Protein AF-A0A2A4NLR0-F1 (afdb_monomer_lite)

Secondary structure (DSSP, 8-state):
----S--S--HHHHHHHHHHHHHHHHHHHHHHHHHTT-SSGGG--TTT-EEEPTTS-EEEGGGGGGGGGSS-------

Foldseek 3Di:
DDDDDPPPCPPVVVVVVVVVVVVVVLVVLCVVQVVLVHRHSVVDDLQSDWDQDPVRDTHRSVCPVPPPPDDDDPPPDD

Structure (mmCIF, N/CA/C/O backbone):
data_AF-A0A2A4NLR0-F1
#
_entry.id   AF-A0A2A4NLR0-F1
#
loop_
_atom_site.group_PDB
_atom_site.id
_atom_site.type_symbol
_atom_site.label_atom_id
_atom_site.label_alt_id
_atom_site.label_comp_id
_atom_site.label_asym_id
_atom_site.label_entity_id
_atom_site.label_seq_id
_atom_site.pdbx_PDB_ins_code
_atom_site.Cartn_x
_atom_site.Cartn_y
_atom_site.Cartn_z
_atom_site.occupancy
_atom_site.B_iso_or_equiv
_atom_site.auth_seq_id
_atom_site.auth_comp_id
_atom_site.auth_asym_id
_atom_site.auth_atom_id
_atom_site.pdbx_PDB_model_num
ATOM 1 N N . MET A 1 1 ? 34.559 -24.044 -18.961 1.00 38.50 1 MET A N 1
ATOM 2 C CA . MET A 1 1 ? 33.639 -23.101 -19.627 1.00 38.50 1 MET A CA 1
ATOM 3 C C . MET A 1 1 ? 32.620 -22.630 -18.592 1.00 38.50 1 MET A C 1
ATOM 5 O O . MET A 1 1 ? 31.565 -23.224 -18.451 1.00 38.50 1 MET A O 1
ATOM 9 N N . TRP A 1 2 ? 33.008 -21.652 -17.771 1.00 39.94 2 TRP A N 1
ATOM 10 C CA . TRP A 1 2 ? 32.161 -21.009 -16.757 1.00 39.94 2 TRP A CA 1
ATOM 11 C C . TRP A 1 2 ? 31.630 -19.712 -17.375 1.00 39.94 2 TRP A C 1
ATOM 13 O O . TRP A 1 2 ? 32.446 -18.870 -17.737 1.00 39.94 2 TRP A O 1
ATOM 23 N N . GLY A 1 3 ? 30.317 -19.544 -17.556 1.00 50.72 3 GLY A N 1
ATOM 24 C CA . GLY A 1 3 ? 29.828 -18.356 -18.270 1.00 50.72 3 GLY A CA 1
ATOM 25 C C . GLY A 1 3 ? 28.318 -18.142 -18.338 1.00 50.72 3 GLY A C 1
ATOM 26 O O . GLY A 1 3 ? 27.841 -17.720 -19.382 1.00 50.72 3 GLY A O 1
ATOM 27 N N . VAL A 1 4 ? 27.553 -18.412 -17.274 1.00 58.66 4 VAL A N 1
ATOM 28 C CA . VAL A 1 4 ? 26.091 -18.171 -17.270 1.00 58.66 4 VAL A CA 1
ATOM 29 C C . VAL A 1 4 ? 25.545 -17.755 -15.893 1.00 58.66 4 VAL A C 1
ATOM 31 O O . VAL A 1 4 ? 24.809 -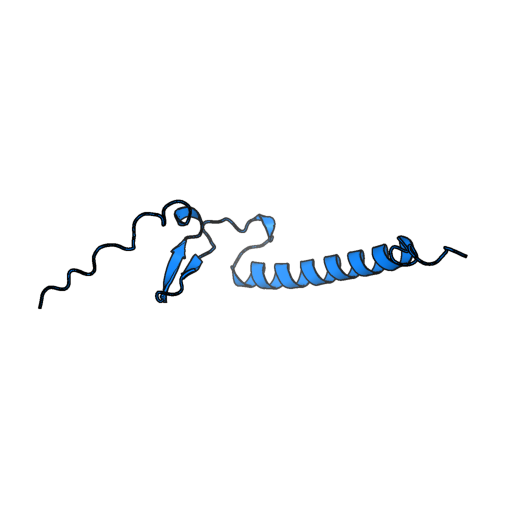18.514 -15.278 1.00 58.66 4 VAL A O 1
ATOM 34 N N . PHE A 1 5 ? 25.876 -16.560 -15.376 1.00 54.22 5 PHE A N 1
ATOM 35 C CA . PHE A 1 5 ? 25.316 -16.118 -14.075 1.00 54.22 5 PHE A CA 1
ATOM 36 C C . PHE A 1 5 ? 24.727 -14.698 -13.973 1.00 54.22 5 PHE A C 1
ATOM 38 O O . PHE A 1 5 ? 24.153 -14.387 -12.936 1.00 54.22 5 PHE A O 1
ATOM 45 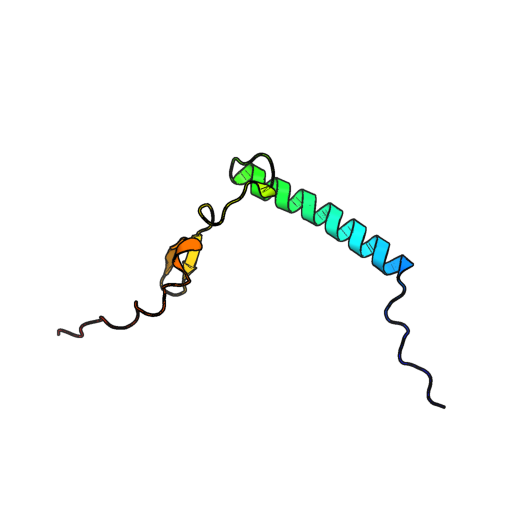N N . PHE A 1 6 ? 24.755 -13.845 -15.007 1.00 42.53 6 PHE A N 1
ATOM 46 C CA . PHE A 1 6 ? 24.294 -12.447 -14.849 1.00 42.53 6 PHE A CA 1
ATOM 47 C C . PHE A 1 6 ? 23.409 -11.915 -15.987 1.00 42.53 6 PHE A C 1
ATOM 49 O O . PHE A 1 6 ? 23.604 -10.803 -16.460 1.00 42.53 6 PHE A O 1
ATOM 56 N N . HIS A 1 7 ? 22.391 -12.673 -16.400 1.00 53.00 7 HIS A N 1
ATOM 57 C CA . HIS A 1 7 ? 21.361 -12.172 -17.330 1.00 53.00 7 HIS A CA 1
ATOM 58 C C . HIS A 1 7 ? 20.159 -11.503 -16.624 1.00 53.00 7 HIS A C 1
ATOM 60 O O . HIS A 1 7 ? 19.192 -11.130 -17.280 1.00 53.00 7 HIS A O 1
ATOM 66 N N . SER A 1 8 ? 20.187 -11.327 -15.297 1.00 57.56 8 SER A N 1
ATOM 67 C CA . SER A 1 8 ? 18.970 -11.040 -14.509 1.00 57.56 8 SER A CA 1
ATOM 68 C C . SER A 1 8 ? 18.760 -9.587 -14.057 1.00 57.56 8 SER A C 1
ATOM 70 O O . SER A 1 8 ? 17.961 -9.349 -13.155 1.00 57.56 8 SER A O 1
ATOM 72 N N . LEU A 1 9 ? 19.432 -8.599 -14.648 1.00 63.88 9 LEU A N 1
ATOM 73 C CA . LEU A 1 9 ? 19.232 -7.174 -14.338 1.00 63.88 9 LEU A CA 1
ATOM 74 C C . LEU A 1 9 ? 19.454 -6.337 -15.599 1.00 63.88 9 LEU A C 1
ATOM 76 O O . LEU A 1 9 ? 20.403 -5.567 -15.665 1.00 63.88 9 LEU A O 1
ATOM 80 N N . VAL A 1 10 ? 18.595 -6.487 -16.610 1.00 78.19 10 VAL A N 1
ATOM 81 C CA . VAL A 1 10 ? 18.548 -5.519 -17.715 1.00 78.19 10 VAL A CA 1
ATOM 82 C C . VAL A 1 10 ? 17.918 -4.238 -17.150 1.00 78.19 10 VAL A C 1
ATOM 84 O O . VAL A 1 10 ? 16.713 -4.235 -16.881 1.00 78.19 10 VAL A O 1
ATOM 87 N N . PRO A 1 11 ? 18.693 -3.166 -16.885 1.00 76.75 11 PRO A N 1
ATOM 88 C CA . PRO A 1 11 ? 18.183 -2.014 -16.141 1.00 76.75 11 PRO A CA 1
ATOM 89 C C . PRO A 1 11 ? 17.101 -1.272 -16.926 1.00 76.75 11 PRO A C 1
ATOM 91 O O . PRO A 1 11 ? 16.161 -0.751 -16.336 1.00 76.75 11 PRO A O 1
ATOM 94 N N . GLU A 1 12 ? 17.208 -1.283 -18.253 1.00 79.31 12 GLU A N 1
ATOM 95 C CA . GLU A 1 12 ? 16.273 -0.636 -19.167 1.00 79.31 12 GLU A CA 1
ATOM 96 C C . GLU A 1 12 ? 14.870 -1.258 -19.090 1.00 79.31 12 GLU A C 1
ATOM 98 O O . GLU A 1 12 ? 13.905 -0.558 -18.792 1.00 79.31 12 GLU A O 1
ATOM 103 N N . GLU A 1 13 ? 14.755 -2.580 -19.225 1.00 79.31 13 GLU A N 1
ATOM 104 C CA . GLU A 1 13 ? 13.474 -3.300 -19.135 1.00 79.31 13 GLU A CA 1
ATOM 105 C C . GLU A 1 13 ? 12.875 -3.219 -17.722 1.00 79.31 13 GLU A C 1
ATOM 107 O O . GLU A 1 13 ? 11.697 -2.894 -17.535 1.00 79.31 13 GLU A O 1
ATOM 112 N N . LYS A 1 14 ? 13.714 -3.408 -16.697 1.00 79.69 14 LYS A N 1
ATOM 113 C CA . LYS A 1 14 ? 13.266 -3.361 -15.305 1.00 79.69 14 LYS A CA 1
ATOM 114 C C . LYS A 1 14 ? 12.806 -1.962 -14.895 1.00 79.69 14 LYS A C 1
ATOM 116 O O . LYS A 1 14 ? 11.867 -1.852 -14.109 1.00 79.69 14 LYS A O 1
ATOM 121 N N . SER A 1 15 ? 13.429 -0.901 -15.416 1.00 85.75 15 SER A N 1
ATOM 122 C CA . SER A 1 15 ? 13.041 0.481 -15.108 1.00 85.75 15 SER A CA 1
ATOM 123 C C . SER A 1 15 ? 11.611 0.785 -15.551 1.00 85.75 15 SER A C 1
ATOM 125 O O . SER A 1 15 ? 10.848 1.361 -14.776 1.00 85.75 15 SER A O 1
ATOM 127 N N . GLN A 1 16 ? 11.215 0.315 -16.738 1.00 88.06 16 GLN A N 1
ATOM 128 C CA . GLN A 1 16 ? 9.859 0.490 -17.257 1.00 88.06 16 GLN A CA 1
ATOM 129 C C . GLN A 1 16 ? 8.846 -0.244 -16.381 1.00 88.06 16 GLN A C 1
ATOM 131 O O . GLN A 1 16 ? 7.859 0.343 -15.945 1.00 88.06 16 GLN A O 1
ATOM 136 N N . ARG A 1 17 ? 9.135 -1.500 -16.023 1.00 87.06 17 ARG A N 1
ATOM 137 C CA . ARG A 1 17 ? 8.268 -2.280 -15.131 1.00 87.06 17 ARG A CA 1
ATOM 138 C C . ARG A 1 17 ? 8.114 -1.652 -13.751 1.00 87.06 17 ARG A C 1
ATOM 140 O O . ARG A 1 17 ? 7.008 -1.618 -13.217 1.00 87.06 17 ARG A O 1
ATOM 147 N N . VAL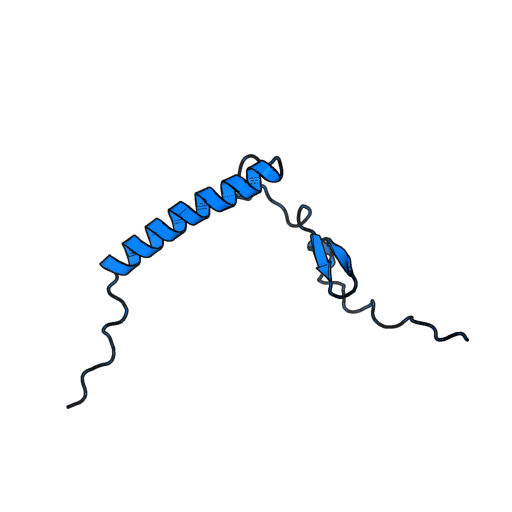 A 1 18 ? 9.203 -1.146 -13.174 1.00 90.56 18 VAL A N 1
ATOM 148 C CA . VAL A 1 18 ? 9.168 -0.446 -11.882 1.00 90.56 18 VAL A CA 1
ATOM 149 C C . VAL A 1 18 ? 8.377 0.861 -11.996 1.00 90.56 18 VAL A C 1
ATOM 151 O O . VAL A 1 18 ? 7.590 1.163 -11.102 1.00 90.56 18 VAL A O 1
ATOM 154 N N . ALA A 1 19 ? 8.513 1.606 -13.096 1.00 92.31 19 ALA A N 1
ATOM 155 C CA . ALA A 1 19 ? 7.742 2.825 -13.326 1.00 92.31 19 ALA A CA 1
ATOM 156 C C . ALA A 1 19 ? 6.236 2.538 -13.441 1.00 92.31 19 ALA A C 1
ATOM 158 O O . ALA A 1 19 ? 5.437 3.191 -12.768 1.00 92.31 19 ALA A O 1
ATOM 159 N N . SER A 1 20 ? 5.848 1.522 -14.220 1.00 92.25 20 SER A N 1
ATOM 160 C CA . SER A 1 20 ? 4.453 1.076 -14.326 1.00 92.25 20 SER A CA 1
ATOM 161 C C . SER A 1 20 ? 3.903 0.599 -12.982 1.00 92.25 20 SER A C 1
ATOM 163 O O . SER A 1 20 ? 2.790 0.963 -12.612 1.00 92.25 20 SER A O 1
ATOM 165 N N . TYR A 1 21 ? 4.695 -0.155 -12.215 1.00 94.06 21 TYR A N 1
ATOM 166 C CA . TYR A 1 21 ? 4.314 -0.594 -10.874 1.00 94.06 21 TYR A CA 1
ATOM 167 C C . TYR A 1 21 ? 4.038 0.592 -9.943 1.00 94.06 21 TYR A C 1
ATOM 169 O O . TYR A 1 21 ? 2.988 0.642 -9.311 1.00 94.06 21 TYR A O 1
ATOM 177 N N . ILE A 1 22 ? 4.938 1.581 -9.899 1.00 95.38 22 ILE A N 1
ATOM 178 C CA . ILE A 1 22 ? 4.759 2.783 -9.072 1.00 95.38 22 ILE A CA 1
ATOM 179 C C . ILE A 1 22 ? 3.533 3.584 -9.525 1.00 95.38 22 ILE A C 1
ATOM 181 O O . ILE A 1 22 ? 2.812 4.109 -8.679 1.00 95.38 22 ILE A O 1
ATOM 185 N N . SER A 1 23 ? 3.285 3.682 -10.835 1.00 94.44 23 SER A N 1
ATOM 186 C CA . SER A 1 23 ? 2.108 4.374 -11.370 1.00 94.44 23 SER A CA 1
ATOM 187 C C . SER A 1 23 ? 0.810 3.736 -10.879 1.00 94.44 23 SER A C 1
ATOM 189 O O . SER A 1 23 ? -0.050 4.440 -10.358 1.00 94.44 23 SER A O 1
ATOM 191 N N . ASN A 1 24 ? 0.692 2.412 -10.986 1.00 95.50 24 ASN A N 1
ATOM 192 C CA . ASN A 1 24 ? -0.500 1.688 -10.543 1.00 95.50 24 ASN A CA 1
ATOM 193 C C . ASN A 1 24 ? -0.660 1.754 -9.021 1.00 95.50 24 ASN A C 1
ATOM 195 O O . ASN A 1 24 ? -1.740 2.058 -8.521 1.00 95.50 24 ASN A O 1
ATOM 199 N N . PHE A 1 25 ? 0.440 1.557 -8.290 1.00 95.25 25 PHE A N 1
ATOM 200 C CA . PHE A 1 25 ? 0.452 1.619 -6.832 1.00 95.25 25 PHE A CA 1
ATOM 201 C C . PHE A 1 25 ? -0.037 2.974 -6.307 1.00 95.25 25 PHE A C 1
ATOM 203 O O . PHE A 1 25 ? -0.783 3.026 -5.335 1.00 95.25 25 PHE A O 1
ATOM 210 N N . ARG A 1 26 ? 0.335 4.082 -6.964 1.00 94.06 26 ARG A N 1
ATOM 211 C CA . ARG A 1 26 ? -0.170 5.417 -6.605 1.00 94.06 26 ARG A CA 1
ATOM 212 C C . ARG A 1 26 ? -1.687 5.497 -6.729 1.00 94.06 26 ARG A C 1
ATOM 214 O O . ARG A 1 26 ? -2.334 5.903 -5.774 1.00 94.06 26 ARG A O 1
ATOM 221 N N . SER A 1 27 ? -2.247 5.049 -7.851 1.00 93.38 27 SER A N 1
ATOM 222 C CA . SER A 1 27 ? -3.698 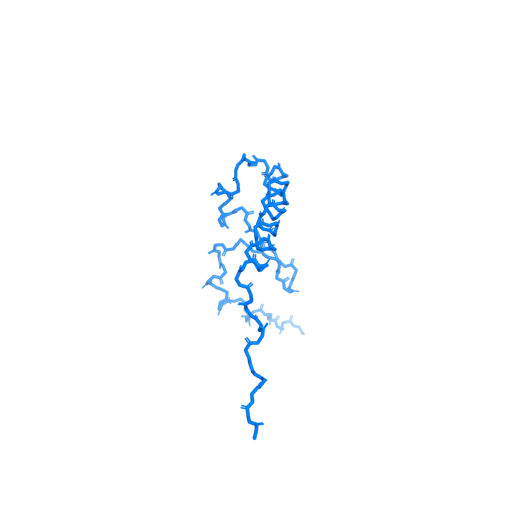5.061 -8.061 1.00 93.38 27 SER A CA 1
ATOM 223 C C . SER A 1 27 ? -4.447 4.216 -7.026 1.00 93.38 27 SER A C 1
ATOM 225 O O . SER A 1 27 ? -5.478 4.644 -6.519 1.00 93.38 27 SER A O 1
ATOM 227 N N . GLU A 1 28 ? -3.924 3.042 -6.669 1.00 94.94 28 GLU A N 1
ATOM 228 C CA . GLU A 1 28 ? -4.527 2.185 -5.639 1.00 94.94 28 GLU A CA 1
ATOM 229 C C . GLU A 1 28 ? -4.504 2.840 -4.251 1.00 94.94 28 GLU A C 1
ATOM 231 O O . GLU A 1 28 ? -5.512 2.850 -3.540 1.00 94.94 28 GLU A O 1
ATOM 236 N N . VAL A 1 29 ? -3.371 3.430 -3.863 1.00 94.69 29 VAL A N 1
ATOM 237 C CA . VAL A 1 29 ? -3.240 4.120 -2.574 1.00 94.69 29 VAL A CA 1
ATOM 238 C C . VAL A 1 29 ? -4.117 5.376 -2.522 1.00 94.69 29 VAL A C 1
ATOM 240 O O . VAL A 1 29 ? -4.696 5.663 -1.472 1.00 94.69 29 VAL A O 1
ATOM 243 N N . ASP A 1 30 ? -4.280 6.094 -3.633 1.00 94.00 30 ASP A N 1
ATOM 244 C CA . ASP A 1 30 ? -5.177 7.252 -3.714 1.00 94.00 30 ASP A CA 1
ATOM 245 C C . ASP A 1 30 ? -6.636 6.849 -3.455 1.00 94.00 30 ASP A C 1
ATOM 247 O O . ASP A 1 30 ? -7.337 7.522 -2.697 1.00 94.00 30 ASP A O 1
ATOM 251 N N . VAL A 1 31 ? -7.079 5.704 -3.988 1.00 95.12 31 VAL A N 1
ATOM 252 C CA . VAL A 1 31 ? -8.423 5.156 -3.724 1.00 95.12 31 VAL A CA 1
ATOM 253 C C . VAL A 1 31 ? -8.621 4.840 -2.238 1.00 95.12 31 VAL A C 1
ATOM 255 O O . VAL A 1 31 ? -9.653 5.195 -1.658 1.00 95.12 31 VAL A O 1
ATOM 258 N N . ILE A 1 32 ? -7.633 4.209 -1.594 1.00 92.69 32 ILE A N 1
ATOM 259 C CA . ILE A 1 32 ? -7.679 3.918 -0.150 1.00 92.69 32 ILE A CA 1
ATOM 260 C C . ILE A 1 32 ? -7.763 5.224 0.647 1.00 92.69 32 ILE A C 1
ATOM 262 O O . ILE A 1 32 ? -8.582 5.360 1.552 1.00 92.69 32 ILE A O 1
ATOM 266 N N . THR A 1 33 ? -6.949 6.207 0.274 1.00 93.19 33 THR A N 1
ATOM 267 C CA . THR A 1 33 ? -6.853 7.497 0.963 1.00 93.19 33 THR A CA 1
ATOM 268 C C . THR A 1 33 ? -8.173 8.268 0.895 1.00 93.19 33 THR A C 1
ATOM 270 O O . THR A 1 33 ? -8.664 8.738 1.923 1.00 93.19 33 THR A O 1
ATOM 273 N N . HIS A 1 34 ? -8.800 8.319 -0.283 1.00 91.25 34 HIS A N 1
ATOM 274 C CA . HIS A 1 34 ? -10.116 8.937 -0.452 1.00 91.25 34 HIS A CA 1
ATOM 275 C C . HIS A 1 34 ? -11.194 8.229 0.375 1.00 91.25 34 HIS A C 1
ATOM 277 O O . HIS A 1 34 ? -12.061 8.882 0.955 1.00 91.25 34 HIS A O 1
ATOM 283 N N . SER A 1 35 ? -11.110 6.900 0.486 1.00 92.56 35 SER A N 1
ATOM 284 C CA . SER A 1 35 ? -12.020 6.109 1.324 1.00 92.56 35 SER A CA 1
ATOM 285 C C . SER A 1 35 ? -11.877 6.448 2.813 1.00 92.56 35 SER A C 1
ATOM 287 O O . SER A 1 35 ? -12.856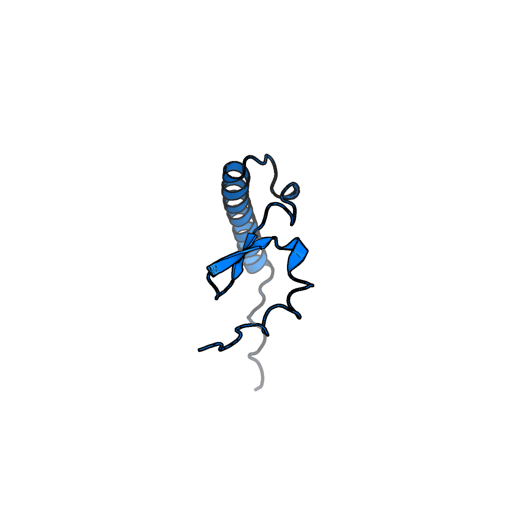 6.411 3.554 1.00 92.56 35 SER A O 1
ATOM 289 N N . CYS A 1 36 ? -10.675 6.828 3.252 1.00 89.19 36 CYS A N 1
ATOM 290 C CA . CYS A 1 36 ? -10.404 7.310 4.606 1.00 89.19 36 CYS A CA 1
ATOM 291 C C . CYS A 1 36 ? -10.748 8.801 4.819 1.00 89.19 36 CYS A C 1
ATOM 293 O O . CYS A 1 36 ? -10.559 9.302 5.925 1.00 89.19 36 CYS A O 1
ATOM 295 N N . GLY A 1 37 ? -11.247 9.517 3.800 1.00 91.00 37 GLY A N 1
ATOM 296 C CA . GLY A 1 37 ? -11.585 10.946 3.887 1.00 91.00 37 GLY A CA 1
ATOM 297 C C . GLY A 1 37 ? -10.376 11.885 3.833 1.00 91.00 37 GLY A C 1
ATOM 298 O O . GLY A 1 37 ? -10.465 13.041 4.244 1.00 91.00 37 GLY A O 1
ATOM 299 N N . VAL A 1 38 ? -9.241 11.388 3.346 1.00 91.25 38 VAL A N 1
ATOM 300 C CA . VAL A 1 38 ? -7.975 12.115 3.265 1.00 91.25 38 VAL A CA 1
ATOM 301 C C . VAL A 1 38 ? -7.702 12.503 1.804 1.00 91.25 38 VAL A C 1
ATOM 303 O O . VAL A 1 38 ? -8.098 11.791 0.881 1.00 91.25 38 VAL A O 1
ATOM 306 N N . LEU A 1 39 ? -7.050 13.649 1.572 1.00 88.88 39 LEU A N 1
ATOM 307 C CA . LEU A 1 39 ? -6.776 14.147 0.215 1.00 88.88 39 LEU A CA 1
ATOM 308 C C . LEU A 1 39 ? -5.493 13.562 -0.380 1.00 88.88 39 LEU A C 1
ATOM 310 O O . LEU A 1 39 ? -5.446 13.299 -1.577 1.00 88.88 39 LEU A O 1
ATOM 314 N N . GLU A 1 40 ? -4.464 13.347 0.442 1.00 89.81 40 GLU A N 1
ATOM 315 C CA . GLU A 1 40 ? -3.187 12.785 -0.003 1.00 89.81 40 GLU A CA 1
ATOM 316 C C . GLU A 1 40 ? -2.706 11.633 0.893 1.00 89.81 40 GLU A C 1
ATOM 318 O O . GLU A 1 40 ? -2.770 11.746 2.119 1.00 89.81 40 GLU A O 1
ATOM 323 N N . PRO A 1 41 ? -2.094 10.572 0.333 1.00 89.12 41 PRO A N 1
ATOM 324 C CA . PRO A 1 41 ? -1.628 9.418 1.110 1.00 89.12 41 PRO A CA 1
ATOM 325 C C . PRO A 1 41 ? -0.659 9.757 2.247 1.00 89.12 41 PRO A C 1
ATOM 327 O O . PRO A 1 41 ? -0.622 9.086 3.274 1.00 89.12 41 PRO A O 1
ATOM 330 N N . ARG A 1 42 ? 0.135 10.824 2.082 1.00 89.25 42 ARG A N 1
ATOM 331 C CA . ARG A 1 42 ? 1.109 11.294 3.084 1.00 89.25 42 ARG A CA 1
ATOM 332 C C . ARG A 1 42 ? 0.466 11.844 4.355 1.00 89.25 42 ARG A C 1
ATOM 334 O O . ARG A 1 42 ? 1.155 11.998 5.359 1.00 89.25 42 ARG A O 1
ATOM 341 N N . GLN A 1 43 ? -0.817 12.179 4.303 1.00 90.50 43 GLN A N 1
ATOM 342 C CA . GLN A 1 43 ? -1.545 12.689 5.455 1.00 90.50 43 GLN A CA 1
ATOM 343 C C . GLN A 1 43 ? -2.011 11.559 6.381 1.00 90.50 43 GLN A C 1
ATOM 345 O O . GLN A 1 43 ? -2.284 11.848 7.540 1.00 90.50 43 GLN A O 1
ATOM 350 N N . LEU A 1 44 ? -2.021 10.295 5.933 1.00 88.56 44 LEU A N 1
ATOM 351 C CA . LEU A 1 44 ? -2.334 9.145 6.785 1.00 88.56 44 LEU A CA 1
ATOM 352 C C . LEU A 1 44 ? -1.321 9.030 7.929 1.00 88.56 44 LEU A C 1
ATOM 354 O O . LEU A 1 44 ? -0.113 8.903 7.714 1.00 88.56 44 LEU A O 1
ATOM 358 N N . GLN A 1 45 ? -1.816 9.065 9.162 1.00 86.81 45 GLN A N 1
ATOM 359 C CA . GLN A 1 45 ? -1.012 8.977 10.372 1.00 86.81 45 GLN A CA 1
ATOM 360 C C . GLN A 1 45 ? -1.179 7.608 11.039 1.00 86.81 45 GLN A C 1
ATOM 362 O O . GLN A 1 45 ? -2.192 6.928 10.902 1.00 86.81 45 GLN A O 1
ATOM 367 N N . ARG A 1 46 ? -0.209 7.210 11.874 1.00 83.44 46 ARG A N 1
ATOM 368 C CA . ARG A 1 46 ? -0.291 5.954 12.659 1.00 83.44 46 ARG A CA 1
ATOM 369 C C . ARG A 1 46 ? -1.493 5.890 13.613 1.00 83.44 46 ARG A C 1
ATOM 371 O O . ARG A 1 46 ? -1.805 4.815 14.112 1.00 83.44 46 ARG A O 1
ATOM 378 N N . MET A 1 47 ? -2.126 7.026 13.912 1.00 82.69 47 MET A N 1
ATOM 379 C CA . MET A 1 47 ? -3.354 7.088 14.715 1.00 82.69 47 MET A CA 1
ATOM 380 C C . MET A 1 47 ? -4.608 6.682 13.933 1.00 82.69 47 MET A C 1
ATOM 382 O O . MET A 1 47 ? -5.570 6.241 14.554 1.00 82.69 47 MET A O 1
ATOM 386 N N . ASP A 1 48 ? -4.563 6.746 12.601 1.00 84.00 48 ASP A N 1
ATOM 387 C CA . ASP A 1 48 ? -5.676 6.368 11.724 1.00 84.00 48 ASP A CA 1
ATOM 388 C C . ASP A 1 48 ? -5.728 4.846 11.497 1.00 84.00 48 ASP A C 1
ATOM 390 O O . ASP A 1 48 ? -6.725 4.304 11.021 1.00 84.00 48 ASP A O 1
ATOM 394 N N . VAL A 1 49 ? -4.660 4.131 11.872 1.00 85.69 49 VAL A N 1
ATOM 395 C CA . VAL A 1 49 ? -4.506 2.690 11.652 1.00 85.69 49 VAL A CA 1
ATOM 396 C C . VAL A 1 49 ? -4.781 1.905 12.933 1.00 85.69 49 VAL A C 1
ATOM 398 O O . VAL A 1 49 ? -4.163 2.117 13.983 1.00 85.69 49 VAL A O 1
ATOM 401 N N . ARG A 1 50 ? -5.680 0.923 12.824 1.00 86.50 50 ARG A N 1
ATOM 402 C CA . ARG A 1 50 ? -5.927 -0.094 13.851 1.00 86.50 50 ARG A CA 1
ATOM 403 C C . ARG A 1 50 ? -5.496 -1.449 13.323 1.00 86.50 50 ARG A C 1
ATOM 405 O O . ARG A 1 50 ? -5.866 -1.830 12.217 1.00 86.50 50 ARG A O 1
ATOM 412 N N . ILE A 1 51 ? -4.743 -2.187 14.124 1.00 86.44 51 ILE A N 1
ATOM 413 C CA . ILE A 1 51 ? -4.265 -3.514 13.763 1.00 86.44 51 ILE A CA 1
ATOM 414 C C . ILE A 1 51 ? -5.112 -4.540 14.507 1.00 86.44 51 ILE A C 1
ATOM 416 O O . ILE A 1 51 ? -5.329 -4.447 15.718 1.00 86.44 51 ILE A O 1
ATOM 420 N N . ARG A 1 52 ? -5.639 -5.499 13.747 1.00 84.06 52 ARG A N 1
ATOM 421 C CA . ARG A 1 52 ? -6.466 -6.580 14.272 1.00 84.06 52 ARG A CA 1
ATOM 422 C C . ARG A 1 52 ? -5.562 -7.668 14.839 1.00 84.06 52 ARG A C 1
ATOM 424 O O . ARG A 1 52 ? -4.783 -8.269 14.106 1.00 84.06 52 ARG A O 1
ATOM 431 N N . GLN A 1 53 ? -5.676 -7.913 16.134 1.00 84.56 53 GLN A N 1
ATOM 432 C CA . GLN A 1 53 ? -4.964 -8.980 16.821 1.00 84.56 53 GLN A CA 1
ATOM 433 C C . GLN A 1 53 ? -5.689 -10.324 16.659 1.00 84.56 53 GLN A C 1
ATOM 435 O O . GLN A 1 53 ? -6.897 -10.382 16.407 1.00 84.56 53 GLN A O 1
ATOM 440 N N . ALA A 1 54 ? -4.954 -11.421 16.868 1.00 83.75 54 ALA A N 1
ATOM 441 C CA . ALA A 1 54 ? -5.494 -12.784 16.827 1.00 83.75 54 ALA A CA 1
ATOM 442 C C . ALA A 1 54 ? -6.600 -13.028 17.874 1.00 83.75 54 ALA A C 1
ATOM 444 O O . ALA A 1 54 ? -7.505 -13.823 17.647 1.00 83.75 54 ALA A O 1
ATOM 445 N N . ASN A 1 55 ? -6.569 -12.293 18.989 1.00 79.75 55 ASN A N 1
ATOM 446 C CA . ASN A 1 55 ? -7.571 -12.328 20.063 1.00 79.75 55 ASN A CA 1
ATOM 447 C C . ASN A 1 55 ? -8.877 -11.567 19.720 1.00 79.75 55 ASN A C 1
ATOM 449 O O . ASN A 1 55 ? -9.729 -11.377 20.586 1.00 79.75 55 ASN A O 1
ATOM 453 N N . GLY A 1 56 ? -9.030 -11.078 18.484 1.00 82.75 56 GLY A N 1
ATOM 454 C CA . GLY A 1 56 ? -10.209 -10.338 18.028 1.00 82.75 56 GLY A CA 1
ATOM 455 C C . GLY A 1 56 ? -10.256 -8.870 18.462 1.00 82.75 56 GLY A C 1
ATOM 456 O O . GLY A 1 56 ? -11.132 -8.134 18.002 1.00 82.75 56 GLY A O 1
ATOM 457 N N . ARG A 1 57 ? -9.312 -8.405 19.288 1.00 81.00 57 ARG A N 1
ATOM 458 C CA . ARG A 1 57 ? -9.190 -6.989 19.649 1.00 81.00 57 ARG A CA 1
ATOM 459 C C . ARG A 1 57 ? -8.516 -6.220 18.518 1.00 81.00 57 ARG A C 1
ATOM 461 O O . ARG A 1 57 ? -7.697 -6.743 17.768 1.00 81.00 57 ARG A O 1
ATOM 468 N N . SER A 1 58 ? -8.895 -4.957 18.369 1.00 81.00 58 SER A N 1
ATOM 469 C CA . SER A 1 58 ? -8.260 -4.044 17.417 1.00 81.00 58 SER A CA 1
ATOM 470 C C . SER A 1 58 ? -7.542 -2.970 18.207 1.00 81.00 58 SER A C 1
ATOM 472 O O . SER A 1 58 ? -8.212 -2.179 18.875 1.00 81.00 58 SER A O 1
ATOM 474 N N . LEU A 1 59 ? -6.216 -2.932 18.138 1.00 81.44 59 LEU A N 1
ATOM 475 C CA . LEU A 1 59 ? -5.415 -1.953 18.865 1.00 81.44 59 LEU A CA 1
ATOM 476 C C . LEU A 1 59 ? -4.888 -0.879 17.913 1.00 81.44 59 LEU A C 1
ATOM 478 O O . LEU A 1 59 ? -4.585 -1.174 16.755 1.00 81.44 59 LEU A O 1
ATOM 482 N N . PRO A 1 60 ? -4.827 0.389 18.354 1.00 82.12 60 PRO A N 1
ATOM 483 C CA . PRO A 1 60 ? -4.212 1.435 17.552 1.00 82.12 60 PRO A CA 1
ATOM 484 C C . PRO A 1 60 ? -2.728 1.115 17.353 1.00 82.12 60 PRO A C 1
ATOM 486 O O . PRO A 1 60 ? -2.039 0.763 18.311 1.00 82.12 60 PRO A O 1
ATOM 489 N N . GLN A 1 61 ? -2.213 1.292 16.134 1.00 79.81 61 GLN A N 1
ATOM 490 C CA . GLN A 1 61 ? -0.820 0.957 15.809 1.00 79.81 61 GLN A CA 1
ATOM 491 C C . GLN A 1 61 ? 0.192 1.682 16.718 1.00 79.81 61 GLN A C 1
ATOM 493 O O . GLN A 1 61 ? 1.242 1.132 17.044 1.00 79.81 61 GLN A O 1
ATOM 498 N N . LYS A 1 62 ? -0.131 2.898 17.184 1.00 72.69 62 LYS A N 1
ATOM 499 C CA . LYS A 1 62 ? 0.692 3.664 18.139 1.00 72.69 62 LYS A CA 1
ATOM 500 C C . LYS A 1 62 ? 0.944 2.924 19.465 1.00 72.69 62 LYS A C 1
ATOM 502 O O . LYS A 1 62 ? 1.983 3.152 20.072 1.00 72.69 62 LYS A O 1
ATOM 507 N N . GLY A 1 63 ? 0.019 2.069 19.905 1.00 65.19 63 GLY A N 1
ATOM 508 C CA . GLY A 1 63 ? 0.111 1.337 21.173 1.00 65.19 63 GLY A CA 1
ATOM 509 C C . GLY A 1 63 ? 0.839 -0.007 21.091 1.00 65.19 63 GLY A C 1
ATOM 510 O O . GLY A 1 63 ? 1.058 -0.627 22.121 1.00 65.19 63 GLY A O 1
ATOM 511 N N . MET A 1 64 ? 1.233 -0.474 19.900 1.00 66.50 64 MET A N 1
ATOM 512 C CA . MET A 1 64 ? 1.737 -1.849 19.739 1.00 66.50 64 MET A CA 1
ATOM 513 C C . MET A 1 64 ? 3.125 -2.105 20.329 1.00 66.50 64 MET A C 1
ATOM 515 O O . MET A 1 64 ? 3.477 -3.249 20.593 1.00 66.50 64 MET A O 1
ATOM 519 N N . LEU A 1 65 ? 3.915 -1.058 20.575 1.00 62.56 65 LEU A N 1
ATOM 520 C CA . LEU A 1 65 ? 5.221 -1.191 21.233 1.00 62.56 65 LEU A CA 1
ATOM 521 C C . LEU A 1 65 ? 5.109 -1.475 22.749 1.00 62.56 65 LEU A C 1
ATOM 523 O O . LEU A 1 65 ? 6.135 -1.565 23.414 1.00 62.56 65 LEU A O 1
ATOM 527 N N . ASP A 1 66 ? 3.891 -1.628 23.281 1.00 58.72 66 ASP A N 1
ATOM 528 C CA . ASP A 1 66 ? 3.584 -1.863 24.703 1.00 58.72 66 ASP A CA 1
ATOM 529 C C . ASP A 1 66 ? 2.938 -3.248 24.966 1.00 58.72 66 ASP A C 1
ATOM 531 O O . ASP A 1 66 ? 2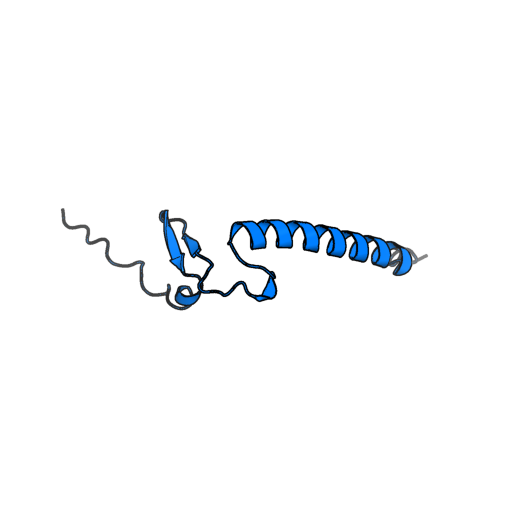.563 -3.592 26.082 1.00 58.72 66 ASP A O 1
ATOM 535 N N . GLU A 1 67 ? 2.804 -4.114 23.955 1.00 55.25 67 GLU A N 1
ATOM 536 C CA . GLU A 1 67 ? 2.068 -5.386 24.110 1.00 55.25 67 GLU A CA 1
ATOM 537 C C . GLU A 1 67 ? 2.821 -6.487 24.882 1.00 55.25 67 GLU A C 1
ATOM 539 O O . GLU A 1 67 ? 2.318 -7.600 25.028 1.00 55.25 67 GLU A O 1
ATOM 544 N N . THR A 1 68 ? 3.979 -6.187 25.477 1.00 55.94 68 THR A N 1
ATOM 545 C CA . THR A 1 68 ? 4.697 -7.118 26.368 1.00 55.94 68 THR A CA 1
ATOM 546 C C . THR A 1 68 ? 3.987 -7.409 27.705 1.00 55.94 68 THR A C 1
ATOM 548 O O . THR A 1 68 ? 4.562 -8.099 28.541 1.00 55.94 68 THR A O 1
ATOM 551 N N . GLN A 1 69 ? 2.767 -6.910 27.957 1.00 50.56 69 GLN A N 1
ATOM 552 C CA . GLN A 1 69 ? 2.094 -7.004 29.269 1.00 50.56 69 GLN A CA 1
ATOM 553 C C . GLN A 1 69 ? 0.569 -7.266 29.198 1.00 50.56 69 GLN A C 1
ATOM 555 O O . GLN A 1 69 ? -0.173 -6.777 30.043 1.00 50.56 69 GLN A O 1
ATOM 560 N N . GLN A 1 70 ? 0.038 -8.015 28.223 1.00 52.22 70 GLN A N 1
ATOM 561 C CA . GLN A 1 70 ? -1.375 -8.463 28.279 1.00 52.22 70 GLN A CA 1
ATOM 562 C C . GLN A 1 70 ? -1.534 -9.931 27.885 1.00 52.22 70 GLN A C 1
ATOM 564 O O . GLN A 1 70 ? -2.263 -10.288 26.962 1.00 52.22 70 GLN A O 1
ATOM 569 N N . GLY A 1 71 ? -0.826 -10.785 28.618 1.00 46.16 71 GLY A N 1
ATOM 570 C CA . GLY A 1 71 ? -0.912 -12.235 28.509 1.00 46.16 71 GLY A CA 1
ATOM 571 C C . GLY A 1 71 ? -0.738 -12.935 29.852 1.00 46.16 71 GLY A C 1
ATOM 572 O O . GLY A 1 71 ? -0.150 -14.002 29.874 1.00 46.16 71 GLY A O 1
ATOM 573 N N . GLU A 1 72 ? -1.197 -12.349 30.964 1.00 50.03 72 GLU A N 1
ATOM 574 C CA . GLU A 1 72 ? -1.250 -13.062 32.249 1.00 50.03 72 GLU A CA 1
ATOM 575 C C . GLU A 1 72 ? -2.298 -12.456 33.201 1.00 50.03 72 GLU A C 1
ATOM 577 O O . GLU A 1 72 ? -1.988 -11.808 34.196 1.00 50.03 72 GLU A O 1
ATOM 582 N N . ASN A 1 73 ? -3.582 -12.614 32.873 1.00 44.69 73 ASN A N 1
ATOM 583 C CA . ASN A 1 73 ? -4.641 -12.669 33.888 1.00 44.69 73 ASN A CA 1
ATOM 584 C C . ASN A 1 73 ? -5.918 -13.257 33.278 1.00 44.69 73 ASN A C 1
ATOM 586 O O . ASN A 1 73 ? -6.918 -12.576 33.066 1.00 44.69 73 ASN A O 1
ATOM 590 N N . VAL A 1 74 ? -5.869 -14.547 32.959 1.00 59.94 74 VAL A N 1
ATOM 591 C CA . VAL A 1 74 ? -7.071 -15.368 33.091 1.00 59.94 74 VAL A CA 1
ATOM 592 C C . VAL A 1 74 ? -6.892 -16.066 34.430 1.00 59.94 74 VAL A C 1
ATOM 594 O O . VAL A 1 74 ? -6.133 -17.019 34.553 1.00 59.94 74 VAL A O 1
ATOM 597 N N . GLN A 1 75 ? -7.474 -15.466 35.468 1.00 57.69 75 GLN A N 1
ATOM 598 C CA . GLN A 1 75 ? -7.683 -16.139 36.740 1.00 57.69 75 GLN A CA 1
ATOM 599 C C . GLN A 1 75 ? -8.655 -17.282 36.472 1.00 57.69 75 GLN A C 1
ATOM 601 O O . GLN A 1 75 ? -9.856 -17.048 36.330 1.00 57.69 75 GLN A O 1
ATOM 606 N N . ASP A 1 76 ? -8.132 -18.503 36.412 1.00 49.25 76 ASP A N 1
ATOM 607 C CA . ASP A 1 76 ? -8.927 -19.712 36.587 1.00 49.25 76 ASP A CA 1
ATOM 608 C C . ASP A 1 76 ? -9.388 -19.747 38.053 1.00 49.25 76 ASP A C 1
ATOM 610 O O . ASP A 1 76 ? -8.771 -20.324 38.944 1.00 49.25 76 ASP A O 1
ATOM 614 N N . ASN A 1 77 ? -10.455 -18.998 38.305 1.00 52.75 77 ASN A N 1
ATOM 615 C CA . ASN A 1 77 ? -11.298 -19.060 39.484 1.00 52.75 77 ASN A CA 1
ATOM 616 C C . ASN A 1 77 ? -12.612 -19.693 39.015 1.00 52.75 77 ASN A C 1
ATOM 618 O O . ASN A 1 77 ? -13.542 -18.992 38.610 1.00 52.75 77 ASN A O 1
ATOM 622 N N . THR A 1 78 ? -12.615 -21.024 38.961 1.00 49.53 78 THR A N 1
ATOM 623 C CA . THR A 1 78 ? -13.669 -21.965 39.385 1.00 49.53 78 THR A CA 1
ATOM 624 C C . THR A 1 78 ? -13.204 -23.372 39.034 1.00 49.53 78 THR A C 1
ATOM 626 O O . THR A 1 78 ? -12.879 -23.602 37.849 1.00 49.53 78 THR A O 1
#

pLDDT: mean 76.56, std 17.1, range [38.5, 95.5]

Sequence (78 aa):
MWGVFFHSLVPEEKSQRVASYISNFRSEVDVITHSCGVLEPRQLQRMDVRIRQANGRSLPQKGMLDETQQGENVQDNT

Radius of gyration: 22.66 Å; chains: 1; bounding box: 47×37×59 Å